Protein AF-A0A3N4ZJ43-F1 (afdb_monomer_lite)

pLDDT: mean 74.17, std 18.26, range [30.2, 93.31]

Sequence (142 aa):
MDPRYGMNPQQVADATPVRPGRVVHGSPSYISLLDALNGWQLVREASWSLGRPAAASFKHVSPAGAAVAGLVDDVTAELHGVDRAEAGALTSAYLRARDADPKSSYGDFERTPDLVQQVKQLRLAAAVVDPAQGPGSAVRRS

Secondary structure (DSSP, 8-state):
---SSSSSTT-------SS-----SS---HHHHHHHHHHHHHHHHHHHHHTS-EEEEEETTEEEEEEES-PPPHHHHHHHT--TTT--HHHHHHHHHHHT-TTTTTTS----TTHHHHHHHHTTTTTTT-----S-------

Structure (mmCIF, N/CA/C/O backbone):
data_AF-A0A3N4ZJ43-F1
#
_entry.id   AF-A0A3N4ZJ43-F1
#
loop_
_atom_site.group_PDB
_atom_site.id
_atom_site.type_symbol
_atom_site.label_atom_id
_atom_site.label_alt_id
_atom_site.label_comp_id
_atom_site.label_asym_id
_atom_site.label_entity_id
_atom_site.label_seq_id
_atom_site.pdbx_PDB_ins_code
_atom_site.Cartn_x
_atom_site.Cartn_y
_atom_site.Cartn_z
_atom_site.occupancy
_atom_site.B_iso_or_equiv
_atom_site.auth_seq_id
_atom_site.auth_comp_id
_atom_site.auth_asym_id
_atom_site.auth_atom_id
_atom_site.pdbx_PDB_model_num
ATOM 1 N N . MET A 1 1 ? 7.229 7.353 -20.132 1.00 71.19 1 MET A N 1
ATOM 2 C CA . MET A 1 1 ? 7.927 7.453 -18.834 1.00 71.19 1 MET A CA 1
ATOM 3 C C . MET A 1 1 ? 9.103 6.523 -18.930 1.00 71.19 1 MET A C 1
ATOM 5 O O . MET A 1 1 ? 8.901 5.400 -19.377 1.00 71.19 1 MET A O 1
ATOM 9 N N . ASP A 1 2 ? 10.275 6.958 -18.482 1.00 76.94 2 ASP A N 1
ATOM 10 C CA . ASP A 1 2 ? 11.498 6.192 -18.711 1.00 76.94 2 ASP A CA 1
ATOM 11 C C . ASP A 1 2 ? 11.862 5.448 -17.422 1.00 76.94 2 ASP A C 1
ATOM 13 O O . ASP A 1 2 ? 12.318 6.073 -16.456 1.00 76.94 2 ASP A O 1
ATOM 17 N N . PRO A 1 3 ? 11.588 4.133 -17.333 1.00 78.50 3 PRO A N 1
ATOM 18 C CA . PRO A 1 3 ? 12.015 3.346 -16.188 1.00 78.50 3 PRO A CA 1
ATOM 19 C C . PRO A 1 3 ? 13.544 3.248 -16.166 1.00 78.50 3 PRO A C 1
ATOM 21 O O . PRO A 1 3 ? 14.199 3.258 -17.206 1.00 78.50 3 PRO A O 1
ATOM 24 N N . ARG A 1 4 ? 14.129 3.077 -14.973 1.00 81.44 4 ARG A N 1
ATOM 25 C CA . ARG A 1 4 ? 15.593 2.920 -14.835 1.00 81.44 4 ARG A CA 1
ATOM 26 C C . ARG A 1 4 ? 16.164 1.754 -15.653 1.00 81.44 4 ARG A C 1
ATOM 28 O O . ARG A 1 4 ? 17.309 1.816 -16.081 1.00 81.44 4 ARG A O 1
ATOM 35 N N . TYR A 1 5 ? 15.387 0.684 -15.792 1.00 84.31 5 TYR A N 1
ATOM 36 C CA . TYR A 1 5 ? 15.672 -0.530 -16.558 1.00 84.31 5 TYR A CA 1
ATOM 37 C C . TYR A 1 5 ? 14.356 -1.298 -16.758 1.00 84.31 5 TYR A C 1
ATOM 39 O O . TYR A 1 5 ? 13.345 -0.971 -16.127 1.00 84.31 5 TYR A O 1
ATOM 47 N N . GLY A 1 6 ? 14.373 -2.310 -17.627 1.00 84.69 6 GLY A N 1
ATOM 48 C CA . GLY A 1 6 ? 13.257 -3.211 -17.912 1.00 84.69 6 GLY A CA 1
ATOM 49 C C . GLY A 1 6 ? 12.946 -4.180 -16.771 1.00 84.69 6 GLY A C 1
ATOM 50 O O . GLY A 1 6 ? 13.031 -3.835 -15.596 1.00 84.69 6 GLY A O 1
ATOM 51 N N . MET A 1 7 ? 12.554 -5.414 -17.093 1.00 85.06 7 MET A N 1
ATOM 52 C CA . MET A 1 7 ? 12.273 -6.416 -16.052 1.00 85.06 7 MET A CA 1
ATOM 53 C C . MET A 1 7 ? 13.528 -6.781 -15.247 1.00 85.06 7 MET A C 1
ATOM 55 O O . MET A 1 7 ? 13.428 -7.074 -14.061 1.00 85.06 7 MET A O 1
ATOM 59 N N . ASN A 1 8 ? 14.702 -6.725 -15.883 1.00 86.62 8 ASN A N 1
ATOM 60 C CA . ASN A 1 8 ? 16.001 -6.975 -15.265 1.00 86.62 8 ASN A CA 1
ATOM 61 C C . ASN A 1 8 ? 16.989 -5.832 -15.570 1.00 86.62 8 ASN A C 1
ATOM 63 O O . ASN A 1 8 ? 16.829 -5.170 -16.600 1.00 86.62 8 ASN A O 1
ATOM 67 N N . PRO A 1 9 ? 18.039 -5.622 -14.747 1.00 84.69 9 PRO A N 1
ATOM 68 C CA . PRO A 1 9 ? 18.968 -4.492 -14.888 1.00 84.69 9 PRO A CA 1
ATOM 69 C C . PRO A 1 9 ? 19.645 -4.368 -16.258 1.00 84.69 9 PRO A C 1
ATOM 71 O O . PRO A 1 9 ? 19.916 -3.264 -16.714 1.00 84.69 9 PRO A O 1
ATOM 74 N N . GLN A 1 10 ? 19.903 -5.492 -16.927 1.00 87.00 10 GLN A N 1
ATOM 75 C CA . GLN A 1 10 ? 20.533 -5.531 -18.249 1.00 87.00 10 GLN A CA 1
ATOM 76 C C . GLN A 1 10 ? 19.592 -5.159 -19.407 1.00 87.00 10 GLN A C 1
ATOM 78 O O . GLN A 1 10 ? 20.035 -5.069 -20.549 1.00 87.00 10 GLN A O 1
AT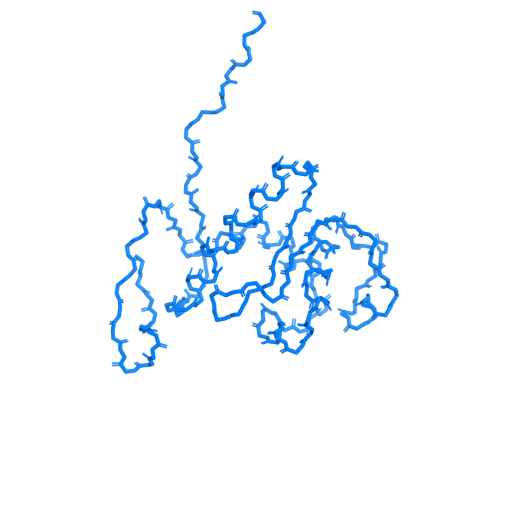OM 83 N N . GLN A 1 11 ? 18.292 -5.004 -19.149 1.00 86.69 11 GLN A N 1
ATOM 84 C CA . GLN A 1 11 ? 17.292 -4.721 -20.174 1.00 86.69 11 GLN A CA 1
ATOM 85 C C . GLN A 1 11 ? 16.947 -3.234 -20.175 1.00 86.69 11 GLN A C 1
ATOM 87 O O . GLN A 1 11 ? 16.687 -2.649 -19.126 1.00 86.69 11 GLN A O 1
ATOM 92 N N . VAL A 1 12 ? 16.868 -2.641 -21.362 1.00 84.69 12 VAL A N 1
ATOM 93 C CA . VAL A 1 12 ? 16.283 -1.309 -21.553 1.00 84.69 12 VAL A CA 1
ATOM 94 C C . VAL A 1 12 ? 14.794 -1.486 -21.833 1.00 84.69 12 VAL A C 1
ATOM 96 O O . VAL A 1 12 ? 14.409 -2.393 -22.570 1.00 84.69 12 VAL A O 1
ATOM 99 N N . ALA A 1 13 ? 13.955 -0.644 -21.238 1.00 82.19 13 ALA A N 1
ATOM 100 C CA . ALA A 1 13 ? 12.525 -0.627 -21.508 1.00 82.19 13 ALA A CA 1
ATOM 101 C C . ALA A 1 13 ? 12.030 0.809 -21.637 1.00 82.19 13 ALA A C 1
ATOM 103 O O . ALA A 1 13 ? 12.521 1.700 -20.949 1.00 82.19 13 ALA A O 1
ATOM 104 N N . ASP A 1 14 ? 11.020 0.989 -22.477 1.00 78.88 14 ASP A N 1
ATOM 105 C CA . ASP A 1 14 ? 10.182 2.180 -22.495 1.00 78.88 14 ASP A CA 1
ATOM 106 C C . ASP A 1 14 ? 8.819 1.807 -21.912 1.00 78.88 14 ASP A C 1
ATOM 108 O O . ASP A 1 14 ? 8.294 0.714 -22.161 1.00 78.88 14 ASP A O 1
ATOM 112 N N . ALA A 1 15 ? 8.250 2.702 -21.114 1.00 72.69 15 ALA A N 1
ATOM 113 C CA . ALA A 1 15 ? 6.877 2.581 -20.673 1.00 72.69 15 ALA A CA 1
ATOM 114 C C . ALA A 1 15 ? 6.086 3.798 -21.142 1.00 72.69 15 ALA A C 1
ATOM 116 O O . ALA A 1 15 ? 6.086 4.857 -20.505 1.00 72.69 15 ALA A O 1
ATOM 117 N N . THR A 1 16 ? 5.356 3.628 -22.239 1.00 75.38 16 THR A N 1
ATOM 118 C CA . THR A 1 16 ? 4.393 4.615 -22.721 1.00 75.38 16 THR A CA 1
ATOM 119 C C . THR A 1 16 ? 3.018 4.295 -22.125 1.00 75.38 16 THR A C 1
ATOM 121 O O . THR A 1 16 ? 2.376 3.331 -22.545 1.00 75.38 16 THR A O 1
ATOM 124 N N . PRO A 1 17 ? 2.552 5.041 -21.105 1.00 65.88 17 PRO A N 1
ATOM 125 C CA . PRO A 1 17 ? 1.285 4.732 -20.464 1.00 65.88 17 PRO A CA 1
ATOM 126 C C . PRO A 1 17 ? 0.105 5.136 -21.361 1.00 65.88 17 PRO A C 1
ATOM 128 O O . PRO A 1 17 ? 0.112 6.193 -21.987 1.00 65.88 17 PRO A O 1
ATOM 131 N N . VAL A 1 18 ? -0.948 4.313 -21.371 1.00 69.94 18 VAL A N 1
ATOM 132 C CA . VAL A 1 18 ? -2.191 4.565 -22.134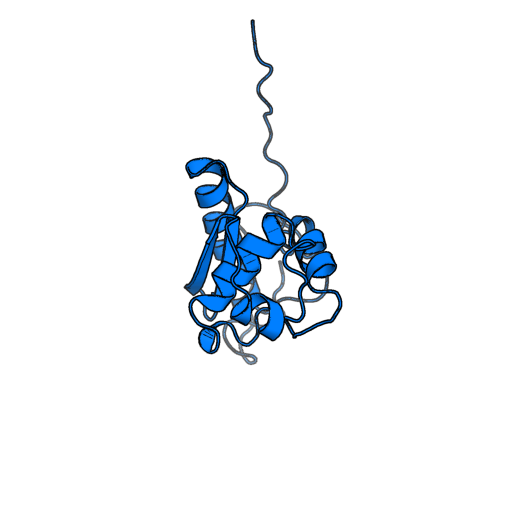 1.00 69.94 18 VAL A CA 1
ATOM 133 C C . VAL A 1 18 ? -2.944 5.800 -21.614 1.00 69.94 18 VAL A C 1
ATOM 135 O O . VAL A 1 18 ? -3.693 6.438 -22.351 1.00 69.94 18 VAL A O 1
ATOM 138 N N . ARG A 1 19 ? -2.747 6.159 -20.339 1.00 65.69 19 ARG A N 1
ATOM 139 C CA . ARG A 1 19 ? -3.232 7.408 -19.739 1.00 65.69 19 ARG A CA 1
ATOM 140 C C . ARG A 1 19 ? -2.056 8.185 -19.149 1.00 65.69 19 ARG A C 1
ATOM 142 O O . ARG A 1 19 ? -1.182 7.569 -18.543 1.00 65.69 19 ARG A O 1
ATOM 149 N N . PRO A 1 20 ? -2.020 9.515 -19.305 1.00 62.06 20 PRO A N 1
ATOM 150 C CA . PRO A 1 20 ? -0.870 10.311 -18.902 1.00 62.06 20 PRO A CA 1
ATOM 151 C C . PRO A 1 20 ? -0.749 10.322 -17.388 1.00 62.06 20 PRO A C 1
ATOM 153 O O . PRO A 1 20 ? -1.680 10.767 -16.738 1.00 62.06 20 PRO A O 1
ATOM 156 N N . GLY A 1 21 ? 0.397 9.927 -16.841 1.00 67.12 21 GLY A N 1
ATOM 157 C CA . GLY A 1 21 ? 0.728 10.299 -15.473 1.00 67.12 21 GLY A CA 1
ATOM 158 C C . GLY A 1 21 ? 2.182 10.659 -15.273 1.00 67.12 21 GLY A C 1
ATOM 159 O O . GLY A 1 21 ? 2.964 10.675 -16.225 1.00 67.12 21 GLY A O 1
ATOM 160 N N . ARG A 1 22 ? 2.526 11.033 -14.042 1.00 69.81 22 ARG A N 1
ATOM 161 C CA . ARG A 1 22 ? 3.814 11.652 -13.730 1.00 69.81 22 ARG A CA 1
ATOM 162 C C . ARG A 1 22 ? 4.465 11.020 -12.512 1.00 69.81 22 ARG A C 1
ATOM 164 O O . ARG A 1 22 ? 3.825 10.911 -11.473 1.00 69.81 22 ARG A O 1
ATOM 171 N N . VAL A 1 23 ? 5.762 10.748 -12.632 1.00 69.94 23 VAL A N 1
ATOM 172 C CA . VAL A 1 23 ? 6.645 10.441 -11.502 1.00 69.94 23 VAL A CA 1
ATOM 173 C C . VAL A 1 23 ? 6.884 11.714 -10.698 1.00 69.94 23 VAL A C 1
ATOM 175 O O . VAL A 1 23 ? 7.439 12.685 -11.208 1.00 69.94 23 VAL A O 1
ATOM 178 N N . VAL A 1 24 ? 6.434 11.723 -9.445 1.00 66.00 24 VAL A N 1
ATOM 179 C CA . VAL A 1 24 ? 6.583 12.879 -8.545 1.00 66.00 24 VAL A CA 1
ATOM 180 C C . VAL A 1 24 ? 7.919 12.850 -7.795 1.00 66.00 24 VAL A C 1
ATOM 182 O O . VAL A 1 24 ? 8.442 13.906 -7.452 1.00 66.00 24 VAL A O 1
ATOM 185 N N . HIS A 1 25 ? 8.497 11.666 -7.571 1.00 63.28 25 HIS A N 1
ATOM 186 C CA . HIS A 1 25 ? 9.776 11.513 -6.881 1.00 63.28 25 HIS A CA 1
ATOM 187 C C . HIS A 1 25 ? 10.525 10.249 -7.331 1.00 63.28 25 HIS A C 1
ATOM 189 O O . HIS A 1 25 ? 9.916 9.196 -7.525 1.00 63.28 25 HIS A O 1
ATOM 195 N N . GLY A 1 26 ? 11.853 10.346 -7.442 1.00 72.88 26 GLY A N 1
ATOM 196 C CA . GLY A 1 26 ? 12.740 9.234 -7.791 1.00 72.88 26 GLY A CA 1
ATOM 197 C C . GLY A 1 26 ? 12.651 8.780 -9.252 1.00 72.88 26 GLY A C 1
ATOM 198 O O . GLY A 1 26 ? 12.164 9.496 -10.125 1.00 72.88 26 GLY A O 1
ATOM 199 N N . SER A 1 27 ? 13.147 7.570 -9.517 1.00 76.38 27 SER A N 1
ATOM 200 C CA . SER A 1 27 ? 13.075 6.928 -10.834 1.00 76.38 27 SER A CA 1
ATOM 201 C C . SER A 1 27 ? 12.626 5.473 -10.663 1.00 76.38 27 SER A C 1
ATOM 203 O O . SER A 1 27 ? 13.402 4.651 -10.161 1.00 76.38 27 SER A O 1
ATOM 205 N N . PRO A 1 28 ? 11.376 5.122 -11.011 1.00 79.38 28 PRO A N 1
ATOM 206 C CA . PRO A 1 28 ? 10.869 3.770 -10.808 1.00 79.38 28 PRO A CA 1
ATOM 207 C C . PRO A 1 28 ? 11.589 2.760 -11.716 1.00 79.38 28 PRO A C 1
ATOM 209 O O . PRO A 1 28 ? 12.083 3.099 -12.793 1.00 79.38 28 PRO A O 1
ATOM 212 N N . SER A 1 29 ? 11.670 1.503 -11.273 1.00 82.88 29 SER A N 1
ATOM 213 C CA . SER A 1 29 ? 11.956 0.392 -12.191 1.00 82.88 29 SER A CA 1
ATOM 214 C C . SER A 1 29 ? 10.707 0.084 -13.023 1.00 82.88 29 SER A C 1
ATOM 216 O O . SER A 1 29 ? 9.605 0.523 -12.679 1.00 82.88 29 SER A O 1
ATOM 218 N N . TYR A 1 30 ? 10.849 -0.701 -14.093 1.00 84.50 30 TYR A N 1
ATOM 219 C CA . TYR A 1 30 ? 9.693 -1.133 -14.879 1.00 84.50 30 TYR A CA 1
ATOM 220 C C . TYR A 1 30 ? 8.671 -1.906 -14.031 1.00 84.50 30 TYR A C 1
ATOM 222 O O . TYR A 1 30 ? 7.474 -1.655 -14.129 1.00 84.50 30 TYR A O 1
ATOM 230 N N . ILE A 1 31 ? 9.136 -2.781 -13.133 1.00 82.75 31 ILE A N 1
ATOM 231 C CA . ILE A 1 31 ? 8.258 -3.555 -12.242 1.00 82.75 31 ILE A CA 1
ATOM 232 C C . ILE A 1 31 ? 7.520 -2.630 -11.268 1.00 82.75 31 ILE A C 1
ATOM 234 O O . ILE A 1 31 ? 6.304 -2.729 -11.159 1.00 82.75 31 ILE A O 1
ATOM 238 N N . SER A 1 32 ? 8.213 -1.671 -10.641 1.00 80.06 32 SER A N 1
ATOM 239 C CA . SER A 1 32 ? 7.565 -0.709 -9.736 1.00 80.06 32 SER A CA 1
ATOM 240 C C . SER A 1 32 ? 6.514 0.146 -10.448 1.00 80.06 32 SER A C 1
ATOM 242 O O . SER A 1 32 ? 5.506 0.514 -9.851 1.00 80.06 32 SER A O 1
ATOM 244 N N . LEU A 1 33 ? 6.729 0.457 -11.730 1.00 80.62 33 LEU A N 1
ATOM 245 C CA . LEU A 1 33 ? 5.738 1.160 -12.538 1.00 80.62 33 LEU A CA 1
ATOM 246 C C . LEU A 1 33 ? 4.490 0.296 -12.782 1.00 80.62 33 LEU A C 1
ATOM 248 O O . LEU A 1 33 ? 3.373 0.797 -12.664 1.00 80.62 33 LEU A O 1
ATOM 252 N N . LEU A 1 34 ? 4.665 -0.993 -13.089 1.00 83.94 34 LEU A N 1
ATOM 253 C CA . LEU A 1 34 ? 3.553 -1.933 -13.261 1.00 83.94 34 LEU A CA 1
ATOM 254 C C . LEU A 1 34 ? 2.777 -2.159 -11.953 1.00 83.94 34 LEU A C 1
ATOM 256 O O . LEU A 1 34 ? 1.546 -2.146 -11.974 1.00 83.94 34 LEU A O 1
ATOM 260 N N . ASP A 1 35 ? 3.476 -2.301 -10.823 1.00 83.81 35 ASP A N 1
ATOM 261 C CA . ASP A 1 35 ? 2.868 -2.409 -9.490 1.00 83.81 35 ASP A CA 1
ATOM 262 C C . ASP A 1 35 ? 2.001 -1.180 -9.179 1.00 83.81 35 ASP A C 1
ATOM 264 O O . ASP A 1 35 ? 0.839 -1.316 -8.794 1.00 83.81 35 ASP A O 1
ATOM 268 N N . ALA A 1 36 ? 2.521 0.027 -9.432 1.00 80.25 36 ALA A N 1
ATOM 269 C CA . ALA A 1 36 ? 1.786 1.270 -9.211 1.00 80.25 36 ALA A CA 1
ATOM 270 C C . ALA A 1 36 ? 0.528 1.378 -10.093 1.00 80.25 36 ALA A C 1
ATOM 272 O O . ALA A 1 36 ? -0.542 1.747 -9.605 1.00 80.25 36 ALA A O 1
ATOM 273 N N . LEU A 1 37 ? 0.630 1.034 -11.382 1.00 82.31 37 LEU A N 1
ATOM 274 C CA . LEU A 1 37 ? -0.497 1.099 -12.321 1.00 82.31 37 LEU A CA 1
ATOM 275 C C . LEU A 1 37 ? -1.611 0.103 -11.969 1.00 82.31 37 LEU A C 1
ATOM 277 O O . LEU A 1 37 ? -2.793 0.452 -12.036 1.00 82.31 37 LEU A O 1
ATOM 281 N N . ASN A 1 38 ? -1.256 -1.125 -11.591 1.00 85.00 38 ASN A N 1
ATOM 282 C CA . ASN A 1 38 ? -2.236 -2.136 -11.192 1.00 85.00 38 ASN A CA 1
ATOM 283 C C . ASN A 1 38 ? -2.845 -1.821 -9.822 1.00 85.00 38 ASN A C 1
ATOM 285 O O . ASN A 1 38 ? -4.067 -1.879 -9.666 1.00 85.00 38 ASN A O 1
ATOM 289 N N . GLY A 1 39 ? -2.023 -1.398 -8.859 1.00 84.69 39 GLY A N 1
ATOM 290 C CA . GLY A 1 39 ? -2.484 -0.981 -7.538 1.00 84.69 39 GLY A CA 1
ATOM 291 C C . GLY A 1 39 ? -3.449 0.196 -7.595 1.00 84.69 39 GLY A C 1
ATOM 292 O O . GLY A 1 39 ? -4.491 0.166 -6.939 1.00 84.69 39 GLY A O 1
ATOM 293 N N . TRP A 1 40 ? -3.171 1.199 -8.433 1.00 84.25 40 TRP A N 1
ATOM 294 C CA . TRP A 1 40 ? -4.066 2.341 -8.607 1.00 84.25 40 TRP A CA 1
ATOM 295 C C . TRP A 1 40 ? -5.441 1.934 -9.151 1.00 84.25 40 TRP A C 1
ATOM 297 O O . TRP A 1 40 ? -6.463 2.375 -8.620 1.00 84.25 40 TRP A O 1
ATOM 307 N N . GLN A 1 41 ? -5.484 1.080 -10.180 1.00 86.31 41 GLN A N 1
ATOM 308 C CA . GLN A 1 41 ? -6.750 0.605 -10.750 1.00 86.31 41 GLN A CA 1
ATOM 309 C C . GLN A 1 41 ? -7.572 -0.154 -9.704 1.00 86.31 41 GLN A C 1
ATOM 311 O O . GLN A 1 41 ? -8.739 0.185 -9.491 1.00 86.31 41 GLN A O 1
ATOM 316 N N . LEU A 1 42 ? -6.934 -1.086 -8.987 1.00 86.94 42 LEU A N 1
ATOM 317 C CA . LEU A 1 42 ? -7.571 -1.876 -7.933 1.00 86.94 42 LEU A CA 1
ATOM 318 C C . LEU A 1 42 ? -8.137 -0.989 -6.818 1.00 86.94 42 LEU A C 1
ATOM 320 O O . LEU A 1 42 ? -9.303 -1.116 -6.448 1.00 86.94 42 LEU A O 1
ATOM 324 N N . VAL A 1 43 ? -7.329 -0.067 -6.289 1.00 86.62 43 VAL A N 1
ATOM 325 C CA . VAL A 1 43 ? -7.734 0.821 -5.191 1.00 86.62 43 VAL A CA 1
ATOM 326 C C . VAL A 1 43 ? -8.866 1.750 -5.616 1.00 86.62 43 VAL A C 1
ATOM 328 O O . VAL A 1 43 ? -9.810 1.951 -4.850 1.00 86.62 43 VAL A O 1
ATOM 331 N N . ARG A 1 44 ? -8.807 2.306 -6.831 1.00 85.31 44 ARG A N 1
ATOM 332 C CA . ARG A 1 44 ? -9.862 3.178 -7.359 1.00 85.31 44 ARG A CA 1
ATOM 333 C C . ARG A 1 44 ? -11.187 2.428 -7.483 1.00 85.31 44 ARG A C 1
ATOM 335 O O . ARG A 1 44 ? -12.204 2.931 -7.012 1.00 85.31 44 ARG A O 1
ATOM 342 N N . GLU A 1 45 ? -11.175 1.241 -8.084 1.00 88.88 45 GLU A N 1
ATOM 343 C CA . GLU A 1 45 ? -12.382 0.429 -8.274 1.00 88.88 45 GLU A CA 1
ATOM 344 C C . GLU A 1 45 ? -12.956 -0.066 -6.947 1.00 88.88 45 GLU A C 1
ATOM 346 O O . GLU A 1 45 ? -14.162 0.053 -6.729 1.00 88.88 45 GLU A O 1
ATOM 351 N N . ALA A 1 46 ? -12.110 -0.530 -6.024 1.00 85.62 46 ALA A N 1
ATOM 352 C CA . ALA A 1 46 ? -12.536 -0.935 -4.687 1.00 85.62 46 ALA A CA 1
ATOM 353 C C . ALA A 1 46 ? -13.137 0.240 -3.902 1.00 85.62 46 ALA A C 1
ATOM 355 O O . ALA A 1 46 ? -14.202 0.105 -3.301 1.00 85.62 46 ALA A O 1
ATOM 356 N N . SER A 1 47 ? -12.491 1.410 -3.945 1.00 86.50 47 SER A N 1
ATOM 357 C CA . SER A 1 47 ? -12.961 2.612 -3.252 1.00 86.50 47 SER A CA 1
ATOM 358 C C . SER A 1 47 ? -14.316 3.086 -3.779 1.00 86.50 47 SER A C 1
ATOM 360 O O . SER A 1 47 ? -15.224 3.365 -2.995 1.00 86.50 47 SER A O 1
ATOM 362 N N . TRP A 1 48 ? -14.488 3.118 -5.104 1.00 88.69 48 TRP A N 1
ATOM 363 C CA . TRP A 1 48 ? -15.758 3.487 -5.732 1.00 88.69 48 TRP A CA 1
ATOM 364 C C . TRP A 1 48 ? -16.862 2.465 -5.478 1.00 88.69 48 TRP A C 1
ATOM 366 O O . TRP A 1 48 ? -17.977 2.856 -5.143 1.00 88.69 48 TRP A O 1
ATOM 376 N N . SER A 1 49 ? -16.557 1.173 -5.591 1.00 93.31 49 SER A N 1
ATOM 377 C CA . SER A 1 49 ? -17.559 0.110 -5.451 1.00 93.31 49 SER A CA 1
ATOM 378 C C . SER A 1 49 ? -18.031 -0.066 -4.009 1.00 93.31 49 SER A C 1
ATOM 380 O O . SER A 1 49 ? -19.185 -0.414 -3.776 1.00 93.31 49 SER A O 1
ATOM 382 N N . LEU A 1 50 ? -17.149 0.171 -3.032 1.00 91.88 50 LEU A N 1
ATOM 383 C CA . LEU A 1 50 ? -17.425 -0.064 -1.611 1.00 91.88 50 LEU A CA 1
ATOM 384 C C . LEU A 1 50 ? -17.687 1.225 -0.820 1.00 91.88 50 LEU A C 1
ATOM 386 O O . LEU A 1 50 ? -17.979 1.155 0.374 1.00 91.88 50 LEU A O 1
ATOM 390 N N . GLY A 1 51 ? -17.556 2.397 -1.451 1.00 90.44 51 GLY A N 1
ATOM 391 C CA . GLY A 1 51 ? -17.804 3.702 -0.831 1.00 90.44 51 GLY A CA 1
ATOM 392 C C . GLY A 1 51 ? -16.881 4.023 0.349 1.00 90.44 51 GLY A C 1
ATOM 393 O O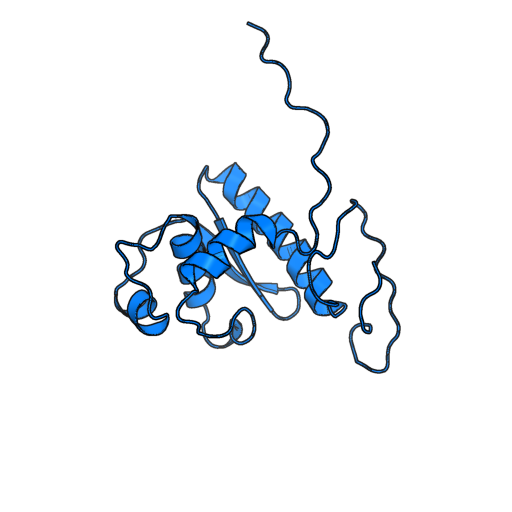 . GLY A 1 51 ? -17.248 4.803 1.227 1.00 90.44 51 GLY A O 1
ATOM 394 N N . ARG A 1 52 ? -15.700 3.396 0.417 1.00 89.38 52 ARG A N 1
ATOM 395 C CA . ARG A 1 52 ? -14.758 3.494 1.544 1.00 89.38 52 ARG A CA 1
ATOM 396 C C . ARG A 1 52 ? -13.335 3.673 1.027 1.00 89.38 52 ARG A C 1
ATOM 398 O O . ARG A 1 52 ? -12.996 3.054 0.024 1.00 89.38 52 ARG A O 1
ATOM 405 N N . PRO A 1 53 ? -12.470 4.434 1.724 1.00 89.62 53 PRO A N 1
ATOM 406 C CA . PRO A 1 53 ? -11.056 4.499 1.372 1.00 89.62 53 PRO A CA 1
ATOM 407 C C . PRO A 1 53 ? -10.451 3.096 1.290 1.00 89.62 53 PRO A C 1
ATOM 409 O O . PRO A 1 53 ? -10.673 2.283 2.186 1.00 89.62 53 PRO A O 1
ATOM 412 N N . ALA A 1 54 ? -9.705 2.828 0.224 1.00 88.25 54 ALA A N 1
ATOM 413 C CA . ALA A 1 54 ? -9.063 1.547 -0.033 1.00 88.25 54 ALA A CA 1
ATOM 414 C C . ALA A 1 54 ? -7.549 1.722 -0.177 1.00 88.25 54 ALA A C 1
ATOM 416 O O . ALA A 1 54 ? -7.069 2.808 -0.505 1.00 88.25 54 ALA A O 1
ATOM 417 N N . ALA A 1 55 ? -6.815 0.644 0.065 1.00 90.12 55 ALA A N 1
ATOM 418 C CA . ALA A 1 55 ? -5.383 0.547 -0.159 1.00 90.12 55 ALA A CA 1
ATOM 419 C C . ALA A 1 55 ? -5.026 -0.868 -0.628 1.00 90.12 55 ALA A C 1
ATOM 421 O O . ALA A 1 55 ? -5.760 -1.824 -0.363 1.00 90.12 55 ALA A O 1
ATOM 422 N N . ALA A 1 56 ? -3.894 -0.990 -1.313 1.00 88.50 56 ALA A N 1
ATOM 423 C CA . ALA A 1 56 ? -3.340 -2.263 -1.738 1.00 88.50 56 ALA A CA 1
ATOM 424 C C . ALA A 1 56 ? -1.820 -2.267 -1.557 1.00 88.50 56 ALA A C 1
ATOM 426 O O . ALA A 1 56 ? -1.176 -1.228 -1.699 1.00 88.50 56 ALA A O 1
ATOM 427 N N . SER A 1 57 ? -1.288 -3.442 -1.246 1.00 85.38 57 SER A N 1
ATOM 428 C CA . SER A 1 57 ? 0.131 -3.781 -1.202 1.00 85.38 57 SER A CA 1
ATOM 429 C C . SER A 1 57 ? 0.418 -4.699 -2.389 1.00 85.38 57 SER A C 1
ATOM 431 O O . SER A 1 57 ? -0.345 -5.635 -2.636 1.00 85.38 57 SER A O 1
ATOM 433 N N . PHE A 1 58 ? 1.456 -4.400 -3.164 1.00 82.94 58 PHE A N 1
ATOM 434 C CA . PHE A 1 58 ? 1.758 -5.047 -4.440 1.00 82.94 58 PHE A CA 1
ATOM 435 C C . PHE A 1 58 ? 3.206 -5.495 -4.489 1.00 82.94 58 PHE A C 1
ATOM 437 O O . PHE A 1 58 ? 4.111 -4.734 -4.174 1.00 82.94 58 PHE A O 1
ATOM 444 N N . LYS A 1 59 ? 3.424 -6.705 -4.997 1.00 80.62 59 LYS A N 1
ATOM 445 C CA . LYS A 1 59 ? 4.756 -7.216 -5.286 1.00 80.62 59 LYS A CA 1
ATOM 446 C C . LYS A 1 59 ? 4.720 -8.116 -6.504 1.00 80.62 59 LYS A C 1
ATOM 448 O O . LYS A 1 59 ? 3.846 -8.971 -6.630 1.00 80.62 59 LYS A O 1
ATOM 453 N N . HIS A 1 60 ? 5.696 -7.944 -7.391 1.00 83.56 60 HIS A N 1
ATOM 454 C CA . HIS A 1 60 ? 5.800 -8.721 -8.630 1.00 83.56 60 HIS A CA 1
ATOM 455 C C . HIS A 1 60 ? 4.506 -8.691 -9.459 1.00 83.56 60 HIS A C 1
ATOM 457 O O . HIS A 1 60 ? 4.050 -9.711 -9.974 1.00 83.56 60 HIS A O 1
ATOM 463 N N . VAL A 1 61 ? 3.926 -7.500 -9.612 1.00 83.38 61 VAL A N 1
ATOM 464 C CA . VAL A 1 61 ? 2.754 -7.220 -10.454 1.00 83.38 61 VAL A CA 1
ATOM 465 C C . VAL A 1 61 ? 1.465 -7.865 -9.925 1.00 83.38 61 VAL A C 1
ATOM 467 O O . VAL A 1 61 ? 0.449 -7.896 -10.613 1.00 83.38 61 VAL A O 1
ATOM 470 N N . SER A 1 62 ? 1.478 -8.344 -8.679 1.00 83.56 62 SER A N 1
ATOM 471 C CA . SER A 1 62 ? 0.340 -8.990 -8.023 1.00 83.56 62 SER A CA 1
ATOM 472 C C . SER A 1 62 ? 0.082 -8.381 -6.643 1.00 83.56 62 SER A C 1
ATOM 474 O O . SER A 1 62 ? 1.034 -7.996 -5.959 1.00 83.56 62 SER A O 1
ATOM 476 N N . PRO A 1 63 ? -1.183 -8.288 -6.198 1.00 85.06 63 PRO A N 1
ATOM 477 C CA . PRO A 1 63 ? -1.485 -7.795 -4.865 1.00 85.06 63 PRO A CA 1
ATOM 478 C C . PRO A 1 63 ? -1.040 -8.820 -3.813 1.00 85.06 63 PRO A C 1
ATOM 480 O O . PRO A 1 63 ? -1.541 -9.942 -3.789 1.00 85.06 63 PRO A O 1
ATOM 483 N N . ALA A 1 64 ? -0.135 -8.415 -2.920 1.00 87.38 64 ALA A N 1
ATOM 484 C CA . ALA A 1 64 ? 0.135 -9.133 -1.674 1.00 87.38 64 ALA A CA 1
ATOM 485 C C . ALA A 1 64 ? -1.057 -9.005 -0.708 1.00 87.38 64 ALA A C 1
ATOM 487 O O . ALA A 1 64 ? -1.366 -9.930 0.038 1.00 87.38 64 ALA A O 1
ATOM 488 N N . GLY A 1 65 ? -1.781 -7.885 -0.787 1.00 87.62 65 GLY A N 1
ATOM 489 C CA . GLY A 1 65 ? -3.056 -7.705 -0.109 1.00 87.62 65 GLY A CA 1
ATOM 490 C C . GLY A 1 65 ? -3.771 -6.422 -0.515 1.00 87.62 65 GLY A C 1
ATOM 491 O O . GLY A 1 65 ? -3.180 -5.496 -1.066 1.00 87.62 65 GLY A O 1
ATOM 492 N N . ALA A 1 66 ? -5.074 -6.363 -0.258 1.00 89.94 66 ALA A N 1
ATOM 493 C CA . ALA A 1 66 ? -5.899 -5.185 -0.501 1.00 89.94 66 ALA A CA 1
ATOM 494 C C . ALA A 1 66 ? -7.011 -5.106 0.541 1.00 89.94 66 ALA A C 1
ATOM 496 O O . ALA A 1 66 ? -7.612 -6.117 0.904 1.00 89.94 66 ALA A O 1
ATOM 497 N N . ALA A 1 67 ? -7.297 -3.902 1.026 1.00 91.44 67 ALA A N 1
ATOM 498 C CA . ALA A 1 67 ? -8.310 -3.696 2.047 1.00 91.44 67 ALA A CA 1
ATOM 499 C C . ALA A 1 67 ? -8.959 -2.316 1.935 1.00 91.44 67 ALA A C 1
ATOM 501 O O . ALA A 1 67 ? -8.349 -1.342 1.496 1.00 91.44 67 ALA A O 1
ATOM 502 N N . VAL A 1 68 ? -10.206 -2.231 2.396 1.00 91.50 68 VAL A N 1
ATOM 503 C CA . VAL A 1 68 ? -10.854 -0.957 2.723 1.00 91.50 68 VAL A CA 1
ATOM 504 C C . VAL A 1 68 ? -10.598 -0.581 4.178 1.00 91.50 68 VAL A C 1
ATOM 506 O O . VAL A 1 68 ? -10.308 -1.440 5.015 1.00 91.50 68 VAL A O 1
ATOM 509 N N . ALA A 1 69 ? -10.753 0.706 4.479 1.00 91.75 69 ALA A N 1
ATOM 510 C CA . ALA A 1 69 ? -10.632 1.277 5.812 1.00 91.75 69 ALA A CA 1
ATOM 511 C C . ALA A 1 69 ? -11.481 0.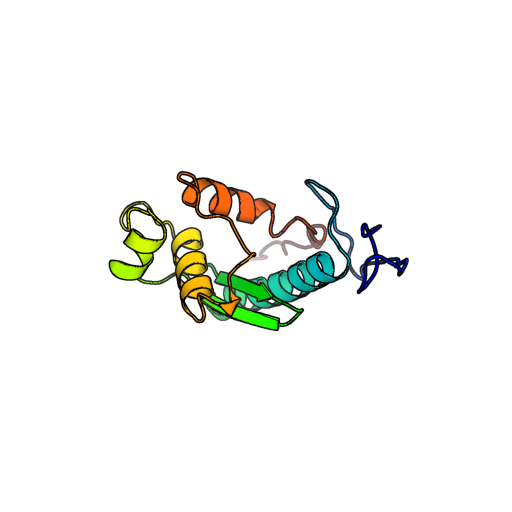493 6.808 1.00 91.75 69 ALA A C 1
ATOM 513 O O . ALA A 1 69 ? -12.696 0.453 6.657 1.00 91.75 69 ALA A O 1
ATOM 514 N N . GLY A 1 70 ? -10.873 -0.107 7.823 1.00 92.25 70 GLY A N 1
ATOM 515 C CA . GLY A 1 70 ? -11.543 -0.907 8.845 1.00 92.25 70 GLY A CA 1
ATOM 516 C C . GLY A 1 70 ? -10.802 -0.885 10.177 1.00 92.25 70 GLY A C 1
ATOM 517 O O . GLY A 1 70 ? -9.829 -0.152 10.345 1.00 92.25 70 GLY A O 1
ATOM 518 N N . LEU A 1 71 ? -11.254 -1.700 11.126 1.00 92.62 71 LEU A N 1
ATOM 519 C CA . LEU A 1 71 ? -10.565 -1.850 12.406 1.00 92.62 71 LEU A CA 1
ATOM 520 C C . LEU A 1 71 ? -9.181 -2.468 12.174 1.00 92.62 71 LEU A C 1
ATOM 522 O O . LEU A 1 71 ? -9.069 -3.487 11.498 1.00 92.62 71 LEU A O 1
ATOM 526 N N . VAL A 1 72 ? -8.143 -1.836 12.705 1.00 91.75 72 VAL A N 1
ATOM 527 C CA . VAL A 1 72 ? -6.802 -2.426 12.828 1.00 91.75 72 VAL A CA 1
ATOM 528 C C . VAL A 1 72 ? -6.727 -3.013 14.227 1.00 91.75 72 VAL A C 1
ATOM 530 O O . VAL A 1 72 ? -7.192 -2.337 15.141 1.00 91.75 72 VAL A O 1
ATOM 533 N N . ASP A 1 73 ? -6.254 -4.240 14.409 1.00 90.06 73 ASP A N 1
ATOM 534 C CA . ASP A 1 73 ? -6.044 -4.835 15.733 1.00 90.06 73 ASP A CA 1
ATOM 535 C C . ASP A 1 73 ? -4.756 -4.320 16.396 1.00 90.06 73 ASP A C 1
ATOM 537 O O . ASP A 1 73 ? -3.929 -3.655 15.769 1.00 90.06 73 ASP A O 1
ATOM 541 N N . ASP A 1 74 ? -4.613 -4.588 17.695 1.00 89.50 74 ASP A N 1
ATOM 542 C CA . ASP A 1 74 ? -3.481 -4.094 18.484 1.00 89.50 74 ASP A CA 1
ATOM 543 C C . ASP A 1 74 ? -2.144 -4.672 18.016 1.00 89.50 74 ASP A C 1
ATOM 545 O O . ASP A 1 74 ? -1.144 -3.959 18.034 1.00 89.50 74 ASP A O 1
ATOM 549 N N . VAL A 1 75 ? -2.129 -5.916 17.526 1.00 90.56 75 VAL A N 1
ATOM 550 C CA . VAL A 1 75 ? -0.899 -6.580 17.080 1.00 90.56 75 VAL A CA 1
ATOM 551 C C . VAL A 1 75 ? -0.374 -5.908 15.815 1.00 90.56 75 VAL A C 1
ATOM 553 O O . VAL A 1 75 ? 0.794 -5.523 15.765 1.00 90.56 75 VAL A O 1
ATOM 556 N N . THR A 1 76 ? -1.227 -5.696 14.810 1.00 88.50 76 THR A N 1
ATOM 557 C CA . THR A 1 76 ? -0.835 -4.986 13.583 1.00 88.50 76 THR A CA 1
ATOM 558 C C . THR A 1 76 ? -0.450 -3.531 13.873 1.00 88.50 76 THR A C 1
ATOM 560 O O . THR A 1 76 ? 0.521 -3.022 13.309 1.00 88.50 76 THR A O 1
ATOM 563 N N . ALA A 1 77 ? -1.174 -2.846 14.764 1.00 88.25 77 ALA A N 1
ATOM 564 C CA . ALA A 1 77 ? -0.864 -1.471 15.152 1.00 88.25 77 ALA A CA 1
ATOM 565 C C . ALA A 1 77 ? 0.517 -1.358 15.825 1.00 88.25 77 ALA A C 1
ATOM 567 O O . ALA A 1 77 ? 1.338 -0.534 15.414 1.00 88.25 77 ALA A O 1
ATOM 568 N N . GLU A 1 78 ? 0.807 -2.234 16.791 1.00 87.81 78 GLU A N 1
ATOM 569 C CA . GLU A 1 78 ? 2.091 -2.303 17.494 1.00 87.81 78 GLU A CA 1
ATOM 570 C C . GLU A 1 78 ? 3.241 -2.659 16.542 1.00 87.81 78 GLU A C 1
ATOM 572 O O . GLU A 1 78 ? 4.274 -1.981 16.533 1.00 87.81 78 GLU A O 1
ATOM 577 N N . LEU A 1 79 ? 3.046 -3.663 15.677 1.00 85.38 79 LEU A N 1
ATOM 578 C CA . LEU A 1 79 ? 4.036 -4.098 14.686 1.00 85.38 79 LEU A CA 1
ATOM 579 C C . LEU A 1 79 ? 4.503 -2.935 13.797 1.00 85.38 79 LEU A C 1
ATOM 581 O O . LEU A 1 79 ? 5.687 -2.829 13.456 1.00 85.38 79 LEU A O 1
ATOM 585 N N . HIS A 1 80 ? 3.570 -2.052 13.443 1.00 80.44 80 HIS A N 1
ATOM 586 C CA . HIS A 1 80 ? 3.817 -0.891 12.598 1.00 80.44 80 HIS A CA 1
ATOM 587 C C . HIS A 1 80 ? 4.081 0.408 13.369 1.00 80.44 80 HIS A C 1
ATOM 589 O O . HIS A 1 80 ? 4.371 1.419 12.732 1.00 80.44 80 HIS A O 1
ATOM 595 N N . GLY A 1 81 ? 4.050 0.385 14.706 1.00 84.88 81 GLY A N 1
ATOM 596 C CA . GLY A 1 81 ? 4.290 1.556 15.551 1.00 84.88 81 GLY A CA 1
ATOM 597 C C . GLY A 1 81 ? 3.262 2.672 15.351 1.00 84.88 81 GLY A C 1
ATOM 598 O O . GLY A 1 81 ? 3.623 3.843 15.408 1.00 84.88 81 GLY A O 1
ATOM 599 N N . VAL A 1 82 ? 2.009 2.316 15.062 1.00 84.94 82 VAL A N 1
ATOM 600 C CA . VAL A 1 82 ? 0.919 3.267 14.820 1.00 84.94 82 VAL A CA 1
ATOM 601 C C . VAL A 1 82 ? -0.048 3.242 15.996 1.00 84.94 82 VAL A C 1
ATOM 603 O O . VAL A 1 82 ? -0.532 2.177 16.370 1.00 84.94 82 VAL A O 1
ATOM 606 N N . ASP A 1 83 ? -0.399 4.410 16.532 1.00 86.62 83 ASP A N 1
ATOM 607 C CA . ASP A 1 83 ? -1.535 4.517 17.449 1.00 86.62 83 ASP A CA 1
ATOM 608 C C . ASP A 1 83 ? -2.849 4.297 16.675 1.00 86.62 83 ASP A C 1
ATOM 610 O O . ASP A 1 83 ? -3.152 4.998 15.703 1.00 86.62 83 ASP A O 1
ATOM 614 N N . ARG A 1 84 ? -3.657 3.325 17.118 1.00 83.56 84 ARG A N 1
ATOM 615 C CA . ARG A 1 84 ? -4.978 3.020 16.543 1.00 83.56 84 ARG A CA 1
ATOM 616 C C . ARG A 1 84 ? -5.903 4.235 16.541 1.00 83.56 84 ARG A C 1
ATOM 618 O O . ARG A 1 84 ? -6.695 4.370 15.609 1.00 83.56 84 ARG A O 1
ATOM 625 N N . ALA A 1 85 ? -5.809 5.104 17.547 1.00 82.94 85 ALA A N 1
ATOM 626 C CA . ALA A 1 85 ? -6.608 6.324 17.631 1.00 82.94 85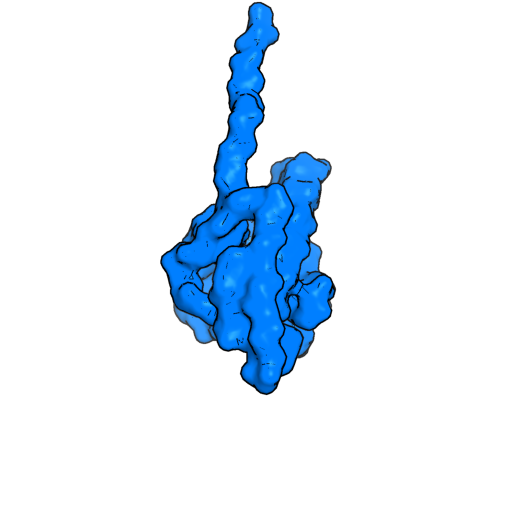 ALA A CA 1
ATOM 627 C C . ALA A 1 85 ? -6.218 7.350 16.552 1.00 82.94 85 ALA A C 1
ATOM 629 O O . ALA A 1 85 ? -7.060 8.119 16.087 1.00 82.94 85 ALA A O 1
ATOM 630 N N . GLU A 1 86 ? -4.961 7.328 16.106 1.00 82.50 86 GLU A N 1
ATOM 631 C CA . GLU A 1 86 ? -4.428 8.227 15.079 1.00 82.50 86 GLU A CA 1
ATOM 632 C C . GLU A 1 86 ? -4.468 7.624 13.665 1.00 82.50 86 GLU A C 1
ATOM 634 O O . GLU A 1 86 ? -4.292 8.333 12.662 1.00 82.50 86 GLU A O 1
ATOM 639 N N . ALA A 1 87 ? -4.736 6.318 13.559 1.00 81.44 87 ALA A N 1
ATOM 640 C CA . ALA A 1 87 ? -4.872 5.591 12.305 1.00 81.44 87 ALA A CA 1
ATOM 641 C C . ALA A 1 87 ? -6.148 6.011 11.553 1.00 81.44 87 ALA A C 1
ATOM 643 O O . ALA A 1 87 ? -7.181 5.341 11.574 1.00 81.44 87 ALA A O 1
ATOM 644 N N . GLY A 1 88 ? -6.069 7.132 10.831 1.00 86.75 88 GLY A N 1
ATOM 645 C CA . GLY A 1 88 ? -7.127 7.572 9.924 1.00 86.75 88 GLY A CA 1
ATOM 646 C C . GLY A 1 88 ? -7.476 6.510 8.870 1.00 86.75 88 GLY A C 1
ATOM 647 O O . GLY A 1 88 ? -6.709 5.586 8.609 1.00 86.75 88 GLY A O 1
ATOM 648 N N . ALA A 1 89 ? -8.625 6.668 8.207 1.00 89.19 89 ALA A N 1
ATOM 649 C CA . ALA A 1 89 ? -9.203 5.646 7.325 1.00 89.19 89 ALA A CA 1
ATOM 650 C C . ALA A 1 89 ? -8.233 5.072 6.268 1.00 89.19 89 ALA A C 1
ATOM 652 O O . ALA A 1 89 ? -8.234 3.870 6.019 1.00 89.19 89 ALA A O 1
ATOM 653 N N . LEU A 1 90 ? -7.384 5.909 5.660 1.00 86.38 90 LEU A N 1
ATOM 654 C CA . LEU A 1 90 ? -6.410 5.449 4.664 1.00 86.38 90 LEU A CA 1
ATOM 655 C C . LEU A 1 90 ? -5.256 4.656 5.298 1.00 86.38 90 LEU A C 1
ATOM 657 O O . LEU A 1 90 ? -4.878 3.616 4.769 1.00 86.38 90 LEU A O 1
ATOM 661 N N . THR A 1 91 ? -4.737 5.110 6.442 1.00 87.56 91 THR A N 1
ATOM 662 C CA . THR A 1 91 ? -3.720 4.378 7.215 1.00 87.56 91 THR A CA 1
ATOM 663 C C . THR A 1 91 ? -4.253 3.020 7.643 1.00 87.56 91 THR A C 1
ATOM 665 O O . THR A 1 91 ? -3.583 2.011 7.463 1.00 87.56 91 THR A O 1
ATOM 668 N N . SER A 1 92 ? -5.490 2.980 8.131 1.00 91.50 92 SER A N 1
ATOM 669 C CA . SER A 1 92 ? -6.162 1.741 8.514 1.00 91.50 92 SER A CA 1
ATOM 670 C C . SER A 1 92 ? -6.314 0.772 7.331 1.00 91.50 92 SER A C 1
ATOM 672 O O . SER A 1 92 ? -5.995 -0.409 7.460 1.00 91.50 92 SER A O 1
ATOM 674 N N . ALA A 1 93 ? -6.741 1.266 6.162 1.00 91.06 93 ALA A N 1
ATOM 675 C CA . ALA A 1 93 ? -6.827 0.463 4.944 1.00 91.06 93 ALA A CA 1
ATOM 676 C C . ALA A 1 93 ? -5.453 -0.102 4.545 1.00 91.06 93 ALA A C 1
ATOM 678 O O . ALA A 1 93 ? -5.341 -1.279 4.215 1.00 91.06 93 ALA A O 1
ATOM 679 N N . TYR A 1 94 ? -4.407 0.726 4.606 1.00 88.81 94 TYR A N 1
ATOM 680 C CA . TYR A 1 94 ? -3.047 0.340 4.237 1.00 88.81 94 TYR A CA 1
ATOM 681 C C . TYR A 1 94 ? -2.459 -0.720 5.174 1.00 88.81 94 TYR A C 1
ATOM 683 O O . TYR A 1 94 ? -1.948 -1.732 4.700 1.00 88.81 94 TYR A O 1
ATOM 691 N N . LEU A 1 95 ? -2.587 -0.531 6.491 1.00 88.81 95 LEU A N 1
ATOM 692 C CA . LEU A 1 95 ? -2.128 -1.503 7.485 1.00 88.81 95 LEU A CA 1
ATOM 693 C C . LEU A 1 95 ? -2.790 -2.866 7.264 1.00 88.81 95 LEU A C 1
ATOM 695 O O . LEU A 1 95 ? -2.101 -3.875 7.193 1.00 88.81 95 LEU A O 1
ATOM 699 N N . ARG A 1 96 ? -4.107 -2.885 7.036 1.00 90.88 96 ARG A N 1
ATOM 700 C CA . ARG A 1 96 ? -4.859 -4.117 6.747 1.00 90.88 96 ARG A CA 1
ATOM 701 C C . ARG A 1 96 ? -4.459 -4.770 5.422 1.00 90.88 96 ARG A C 1
ATOM 703 O O . ARG A 1 96 ? -4.448 -5.990 5.330 1.00 90.88 96 ARG A O 1
ATOM 710 N N . ALA A 1 97 ? -4.155 -3.981 4.390 1.00 89.88 97 ALA A N 1
ATOM 711 C CA . ALA A 1 97 ? -3.690 -4.513 3.110 1.00 89.88 97 ALA A CA 1
ATOM 712 C C . ALA A 1 97 ? -2.309 -5.172 3.245 1.00 89.88 97 ALA A C 1
ATOM 714 O O . ALA A 1 97 ? -2.078 -6.225 2.665 1.00 89.88 97 ALA A O 1
ATOM 715 N N . ARG A 1 98 ? -1.415 -4.570 4.034 1.00 86.25 98 ARG A N 1
ATOM 716 C CA . ARG A 1 98 ? -0.065 -5.081 4.294 1.00 86.25 98 ARG A CA 1
ATOM 717 C C . ARG A 1 98 ? -0.053 -6.318 5.197 1.00 86.25 98 ARG A C 1
ATOM 719 O O . ARG A 1 98 ? 0.771 -7.209 5.011 1.00 86.25 98 ARG A O 1
ATOM 726 N N . ASP A 1 99 ? -0.958 -6.364 6.169 1.00 88.19 99 ASP A N 1
ATOM 727 C CA . ASP A 1 99 ? -1.069 -7.456 7.140 1.00 88.19 99 ASP A CA 1
ATOM 728 C C . ASP A 1 99 ? -1.567 -8.775 6.517 1.00 88.19 99 ASP A C 1
ATOM 730 O O . ASP A 1 99 ? -1.315 -9.846 7.058 1.00 88.19 99 ASP A O 1
ATOM 734 N N . ALA A 1 100 ? -2.198 -8.724 5.336 1.00 86.50 100 ALA A N 1
ATOM 735 C CA . ALA A 1 100 ? -2.680 -9.913 4.626 1.00 86.50 100 ALA A CA 1
ATOM 736 C C . ALA A 1 100 ? -1.564 -10.933 4.315 1.00 86.50 100 ALA A C 1
ATOM 738 O O . ALA A 1 100 ? -1.789 -12.140 4.400 1.00 86.50 100 ALA A O 1
ATOM 739 N N . ASP A 1 101 ? -0.362 -10.451 3.982 1.00 83.44 101 ASP A N 1
ATOM 740 C CA . ASP A 1 101 ? 0.854 -11.261 3.892 1.00 83.44 101 ASP A CA 1
ATOM 741 C C . ASP A 1 101 ? 2.084 -10.386 4.200 1.00 83.44 101 ASP A C 1
ATOM 743 O O . ASP A 1 101 ? 2.652 -9.756 3.297 1.00 83.44 101 ASP A O 1
ATOM 747 N N . PRO A 1 102 ? 2.547 -10.343 5.464 1.00 76.62 102 PRO A N 1
ATOM 748 C CA . PRO A 1 102 ? 3.667 -9.493 5.861 1.00 76.62 102 PRO A CA 1
ATOM 749 C C . PRO A 1 102 ? 4.995 -9.861 5.185 1.00 76.62 102 PRO A C 1
ATOM 751 O O . PRO A 1 102 ? 5.863 -9.000 5.027 1.00 76.62 102 PRO A O 1
ATOM 754 N N . LYS A 1 103 ? 5.177 -11.129 4.778 1.00 78.38 103 LYS A N 1
ATOM 755 C CA . LYS A 1 103 ? 6.408 -11.601 4.119 1.00 78.38 103 LYS A CA 1
ATOM 756 C C . LYS A 1 103 ? 6.447 -11.138 2.670 1.00 78.38 103 LYS A C 1
ATOM 758 O O . LYS A 1 103 ? 7.476 -10.642 2.204 1.00 78.38 103 LYS A O 1
ATOM 763 N N . SER A 1 104 ? 5.326 -11.268 1.967 1.00 75.06 104 SER A N 1
ATOM 764 C CA . SER A 1 104 ? 5.210 -10.776 0.597 1.00 75.06 104 SER A CA 1
ATOM 765 C C . SER A 1 104 ? 5.211 -9.253 0.565 1.00 75.06 104 SER A C 1
ATOM 767 O O . SER A 1 104 ? 5.909 -8.685 -0.258 1.00 75.06 104 SER A O 1
ATOM 769 N N . SER A 1 105 ? 4.604 -8.577 1.536 1.00 64.81 105 SER A N 1
ATOM 770 C CA . SER A 1 105 ? 4.575 -7.106 1.610 1.00 64.81 105 SER A CA 1
ATOM 771 C C . SER A 1 105 ? 5.905 -6.462 2.053 1.00 64.81 105 SER A C 1
ATOM 773 O O . SER A 1 105 ? 5.988 -5.256 2.314 1.00 64.81 105 SER A O 1
ATOM 775 N N . TYR A 1 106 ? 6.972 -7.257 2.192 1.00 61.44 106 TYR A N 1
ATOM 776 C CA . TYR A 1 106 ? 8.314 -6.756 2.465 1.00 61.44 106 TYR A CA 1
ATOM 777 C C . TYR A 1 106 ? 8.870 -6.038 1.227 1.00 61.44 106 TYR A C 1
ATOM 779 O O . TYR A 1 106 ? 9.143 -6.681 0.207 1.00 61.44 106 TYR A O 1
ATOM 787 N N . GLY A 1 107 ? 9.052 -4.719 1.333 1.00 59.09 107 GLY A N 1
ATOM 788 C CA . GLY A 1 107 ? 9.545 -3.852 0.256 1.00 59.09 107 GLY A CA 1
ATOM 789 C C . GLY A 1 107 ? 8.588 -2.726 -0.147 1.00 59.09 107 GLY A C 1
ATOM 790 O O . GLY A 1 107 ? 9.050 -1.758 -0.741 1.00 59.09 107 GLY A O 1
ATOM 791 N N . ASP A 1 108 ? 7.306 -2.801 0.230 1.00 60.91 108 ASP A N 1
ATOM 792 C CA . ASP A 1 108 ? 6.317 -1.773 -0.135 1.00 60.91 108 ASP A CA 1
ATOM 793 C C . ASP A 1 108 ? 6.533 -0.464 0.639 1.00 60.91 108 ASP A C 1
ATOM 795 O O . ASP A 1 108 ? 6.397 0.610 0.064 1.00 60.91 108 ASP A O 1
ATOM 799 N N . PHE A 1 109 ? 6.931 -0.552 1.919 1.00 56.06 109 PHE A N 1
ATOM 800 C CA . PHE A 1 109 ? 7.421 0.559 2.753 1.00 56.06 109 PHE A CA 1
ATOM 801 C C . PHE A 1 109 ? 8.379 0.071 3.849 1.00 56.06 109 PHE A C 1
ATOM 803 O O . PHE A 1 109 ? 8.146 -0.972 4.475 1.00 56.06 109 PHE A O 1
ATOM 810 N N . GLU A 1 110 ? 9.394 0.874 4.170 1.00 52.03 110 GLU A N 1
ATOM 811 C CA . GLU A 1 110 ? 10.168 0.718 5.406 1.00 52.03 110 GLU A CA 1
ATOM 812 C C . GLU A 1 110 ? 9.302 1.041 6.635 1.00 52.03 110 GLU A C 1
ATOM 814 O O . GLU A 1 110 ? 8.376 1.851 6.581 1.00 52.03 110 GLU A O 1
ATOM 819 N N . ARG A 1 111 ? 9.574 0.377 7.763 1.00 54.91 111 ARG A N 1
ATOM 820 C CA . ARG A 1 111 ? 8.970 0.731 9.054 1.00 54.91 111 ARG A CA 1
ATOM 821 C C . ARG A 1 111 ? 9.523 2.097 9.467 1.00 54.91 111 ARG A C 1
ATOM 823 O O . ARG A 1 111 ? 10.708 2.196 9.768 1.00 54.91 111 ARG A O 1
ATOM 830 N N . THR A 1 112 ? 8.679 3.125 9.492 1.00 56.47 112 THR A N 1
ATOM 831 C CA . THR A 1 112 ? 9.067 4.491 9.875 1.00 56.47 112 THR A CA 1
ATOM 832 C C . THR A 1 112 ? 8.143 5.038 10.971 1.00 56.47 112 THR A C 1
ATOM 834 O O . THR A 1 112 ? 6.966 4.672 11.000 1.00 56.47 112 THR A O 1
ATOM 837 N N . PRO A 1 113 ? 8.632 5.926 11.861 1.00 59.47 113 PRO A N 1
ATOM 838 C CA . PRO A 1 113 ? 7.786 6.610 12.849 1.00 59.47 113 PRO A CA 1
ATOM 839 C C . PRO A 1 113 ? 6.678 7.462 12.206 1.00 59.47 113 PRO A C 1
ATOM 841 O O . PRO A 1 113 ? 5.636 7.694 12.805 1.00 59.47 113 PRO A O 1
ATOM 844 N N . ASP A 1 114 ? 6.882 7.883 10.955 1.00 69.69 114 ASP A N 1
ATOM 845 C CA . ASP A 1 114 ? 5.994 8.785 10.224 1.00 69.69 114 ASP A CA 1
ATOM 846 C C . ASP A 1 114 ? 5.037 8.054 9.272 1.00 69.69 114 ASP A C 1
ATOM 848 O O . ASP A 1 114 ? 4.523 8.660 8.328 1.00 69.69 114 ASP A O 1
ATOM 852 N N . LEU A 1 115 ? 4.760 6.761 9.488 1.00 71.19 115 LEU A N 1
ATOM 853 C CA . LEU A 1 115 ? 3.935 5.957 8.577 1.00 71.19 115 LEU A CA 1
ATOM 854 C C . LEU A 1 115 ? 2.574 6.610 8.281 1.00 71.19 115 LEU A C 1
ATOM 856 O O . LEU A 1 115 ? 2.112 6.611 7.142 1.00 71.19 115 LEU A O 1
ATOM 860 N N . VAL A 1 116 ? 1.948 7.236 9.281 1.00 71.06 116 VAL A N 1
ATOM 861 C CA . VAL A 1 116 ? 0.693 7.983 9.103 1.00 71.06 116 VAL A CA 1
ATOM 862 C C . VAL A 1 116 ? 0.863 9.139 8.109 1.00 71.06 116 VAL A C 1
ATOM 864 O O . VAL A 1 116 ? -0.005 9.354 7.262 1.00 71.06 116 VAL A O 1
ATOM 867 N N . GLN A 1 117 ? 1.965 9.889 8.185 1.00 70.00 117 GLN A N 1
ATOM 868 C CA . GLN A 1 117 ? 2.244 10.987 7.256 1.00 70.00 117 GLN A CA 1
ATOM 869 C C . GLN A 1 117 ? 2.628 10.473 5.871 1.00 70.00 117 GLN A C 1
ATOM 871 O O . GLN A 1 117 ? 2.152 11.011 4.875 1.00 70.00 117 GLN A O 1
ATOM 876 N N . GLN A 1 118 ? 3.398 9.389 5.794 1.00 67.69 118 GLN A N 1
ATOM 877 C CA . GLN A 1 118 ? 3.746 8.740 4.529 1.00 67.69 118 GLN A CA 1
ATOM 878 C C . GLN A 1 118 ? 2.496 8.235 3.804 1.00 67.69 118 GLN A C 1
ATOM 880 O O . GLN A 1 118 ? 2.314 8.510 2.621 1.00 67.69 118 GLN A O 1
ATOM 885 N N . VAL A 1 119 ? 1.561 7.599 4.516 1.00 68.00 119 VAL A N 1
ATOM 886 C CA . VAL A 1 119 ? 0.290 7.152 3.930 1.00 68.00 119 VAL A CA 1
ATOM 887 C C . VAL A 1 119 ? -0.606 8.333 3.533 1.00 68.00 119 VAL A C 1
ATOM 889 O O . VAL A 1 119 ? -1.290 8.283 2.511 1.00 68.00 119 VAL A O 1
ATOM 892 N N . LYS A 1 120 ? -0.579 9.451 4.266 1.00 63.94 120 LYS A N 1
ATOM 893 C CA . LYS A 1 120 ? -1.262 10.685 3.832 1.00 63.94 120 LYS A CA 1
ATOM 894 C C . LYS A 1 120 ? -0.651 11.247 2.545 1.00 63.94 120 LYS A C 1
ATOM 896 O O . LYS A 1 120 ? -1.396 11.643 1.650 1.00 63.94 120 LYS A O 1
ATOM 901 N N . GLN A 1 121 ? 0.675 11.216 2.419 1.00 61.41 121 GLN A N 1
ATOM 902 C CA . GLN A 1 121 ? 1.390 11.579 1.195 1.00 61.41 121 GLN A CA 1
ATOM 903 C C . GLN A 1 121 ? 1.137 10.576 0.060 1.00 61.41 121 GLN A C 1
ATOM 905 O O . GLN A 1 121 ? 1.142 10.973 -1.096 1.00 61.41 121 GLN A O 1
ATOM 910 N N . LEU A 1 122 ? 0.797 9.312 0.342 1.00 54.56 122 LEU A N 1
ATOM 911 C CA . LEU A 1 122 ? 0.338 8.346 -0.668 1.00 54.56 122 LEU A CA 1
ATOM 912 C C . LEU A 1 122 ? -1.010 8.702 -1.288 1.00 54.56 122 LEU A C 1
ATOM 914 O O . LEU A 1 122 ? -1.257 8.319 -2.425 1.00 54.56 122 LEU A O 1
ATOM 918 N N . ARG A 1 123 ? -1.849 9.521 -0.651 1.00 43.16 123 ARG A N 1
ATOM 919 C CA . ARG A 1 123 ? -2.999 10.109 -1.361 1.00 43.16 123 ARG A CA 1
ATOM 920 C C . ARG A 1 123 ? -2.549 10.978 -2.553 1.00 43.16 123 ARG A C 1
ATOM 922 O O . ARG A 1 123 ? -3.319 11.159 -3.489 1.00 43.16 123 ARG A O 1
ATOM 929 N N . LEU A 1 124 ? -1.291 11.435 -2.524 1.00 30.81 124 LEU A N 1
ATOM 930 C CA . LEU A 1 124 ? -0.536 12.096 -3.594 1.00 30.81 124 LEU A CA 1
ATOM 931 C C . LEU A 1 124 ? 0.527 11.190 -4.267 1.00 30.81 124 LEU A C 1
ATOM 933 O O . LEU A 1 124 ? 1.120 11.618 -5.248 1.00 30.81 124 LEU A O 1
ATOM 937 N N . ALA A 1 125 ? 0.789 9.965 -3.785 1.00 33.12 125 ALA A N 1
ATOM 938 C CA . ALA A 1 125 ? 1.843 9.063 -4.292 1.00 33.12 125 ALA A CA 1
ATOM 939 C C . ALA A 1 125 ? 1.366 7.653 -4.727 1.00 33.12 125 ALA A C 1
ATOM 941 O O . ALA A 1 125 ? 2.098 6.954 -5.420 1.00 33.12 125 ALA A O 1
ATOM 942 N N . ALA A 1 126 ? 0.069 7.344 -4.599 1.00 35.81 126 ALA A N 1
ATOM 943 C CA . ALA A 1 126 ? -0.675 6.650 -5.665 1.00 35.81 126 ALA A CA 1
ATOM 944 C C . ALA A 1 126 ? -0.553 7.407 -7.011 1.00 35.81 126 ALA A C 1
ATOM 946 O O . ALA A 1 126 ? -0.878 6.880 -8.066 1.00 35.81 126 ALA A O 1
ATOM 947 N N . ALA A 1 127 ? -0.027 8.632 -6.939 1.00 33.75 127 ALA A N 1
ATOM 948 C CA . ALA A 1 127 ? 0.471 9.480 -7.995 1.00 33.75 127 ALA A CA 1
ATOM 949 C C . ALA A 1 127 ? 2.023 9.489 -8.129 1.00 33.75 127 ALA A C 1
ATOM 951 O O . ALA A 1 127 ? 2.609 10.502 -8.489 1.00 33.75 127 ALA A O 1
ATOM 952 N N . VAL A 1 128 ? 2.726 8.357 -7.944 1.00 37.28 128 VAL A N 1
ATOM 953 C CA . VAL A 1 128 ? 3.967 8.120 -8.738 1.00 37.28 128 VAL A CA 1
ATOM 954 C C . VAL A 1 128 ? 3.611 7.927 -10.225 1.00 37.28 128 VAL A C 1
ATOM 956 O O . VAL A 1 128 ? 4.448 8.090 -11.107 1.00 37.28 128 VAL A O 1
ATOM 959 N N . VAL A 1 129 ? 2.328 7.691 -10.508 1.00 40.00 129 VAL A N 1
ATOM 960 C CA . VAL A 1 129 ? 1.672 7.967 -11.781 1.00 40.00 129 VAL A CA 1
ATOM 961 C C . VAL A 1 129 ? 0.306 8.561 -11.449 1.00 40.00 129 VAL A C 1
ATOM 963 O O . VAL A 1 129 ? -0.611 7.815 -11.148 1.00 40.00 129 VAL A O 1
ATOM 966 N N . ASP A 1 130 ? 0.158 9.887 -11.424 1.00 40.47 130 ASP A N 1
ATOM 967 C CA . ASP A 1 130 ? -1.175 10.518 -11.394 1.00 40.47 130 ASP A CA 1
ATOM 968 C C . ASP A 1 130 ? -1.785 10.435 -12.799 1.00 40.47 130 ASP A C 1
ATOM 970 O O . ASP A 1 130 ? -1.338 11.209 -13.645 1.00 40.47 130 ASP A O 1
ATOM 974 N N . PRO A 1 131 ? -2.722 9.527 -13.132 1.00 40.12 131 PRO A N 1
ATOM 975 C CA . PRO A 1 131 ? -3.405 9.614 -14.409 1.00 40.12 131 PRO A CA 1
ATOM 976 C C . PRO A 1 131 ? -4.209 10.913 -14.408 1.00 40.12 131 PRO A C 1
ATOM 978 O O . PRO A 1 131 ? -5.202 10.998 -13.688 1.00 40.12 131 PRO A O 1
ATOM 981 N N . ALA A 1 132 ? -3.757 11.906 -15.180 1.00 40.06 132 ALA A N 1
ATOM 982 C CA . ALA A 1 132 ? -4.296 13.260 -15.208 1.00 40.06 132 ALA A CA 1
ATOM 983 C C . ALA A 1 132 ? -5.820 13.259 -15.027 1.00 40.06 132 ALA A C 1
ATOM 985 O O . ALA A 1 132 ? -6.524 12.522 -15.727 1.00 40.06 132 ALA A O 1
ATOM 986 N N . GLN A 1 133 ? -6.296 14.065 -14.071 1.00 42.84 133 GLN A N 1
ATOM 987 C CA . GLN A 1 133 ? -7.712 14.242 -13.749 1.00 42.84 133 GLN A CA 1
ATOM 988 C C . GLN A 1 133 ? -8.566 14.200 -15.023 1.00 42.84 133 GLN A C 1
ATOM 990 O O . GLN A 1 133 ? -8.398 15.019 -15.927 1.00 42.84 133 GLN A O 1
ATOM 995 N N . GLY A 1 134 ? -9.458 13.211 -15.111 1.00 32.06 134 GLY A N 1
ATOM 996 C CA . GLY A 1 134 ? -10.368 13.094 -16.244 1.00 32.06 134 GLY A CA 1
ATOM 997 C C . GLY A 1 134 ? -11.275 14.330 -16.349 1.00 32.06 134 GLY A C 1
ATOM 998 O O . GLY A 1 134 ? -11.655 14.893 -15.319 1.00 32.06 134 GLY A O 1
ATOM 999 N N . PRO A 1 135 ? -11.657 14.761 -17.563 1.00 32.66 135 PRO A N 1
ATOM 1000 C CA . PRO A 1 135 ? -12.629 15.829 -17.723 1.00 32.66 135 PRO A CA 1
ATOM 1001 C C . PRO A 1 135 ? -14.015 15.313 -17.315 1.00 32.66 135 PRO A C 1
ATOM 1003 O O . PRO A 1 135 ? -14.471 14.289 -17.820 1.00 32.66 135 PRO A O 1
ATOM 1006 N N . GLY A 1 136 ? -14.699 16.041 -16.430 1.00 30.20 136 GLY A N 1
ATOM 1007 C CA . GLY A 1 136 ? -16.144 15.900 -16.247 1.00 30.20 136 GLY A CA 1
ATOM 1008 C C . GLY A 1 136 ? -16.606 15.614 -14.823 1.00 30.20 136 GLY A C 1
ATOM 1009 O O . GLY A 1 136 ? -17.187 14.565 -14.556 1.00 30.20 136 GLY A O 1
ATOM 1010 N N . SER A 1 137 ? -16.486 16.594 -13.925 1.00 30.89 137 SER A N 1
ATOM 1011 C CA . SER A 1 137 ? -17.545 16.786 -12.935 1.00 30.89 137 SER A CA 1
ATOM 1012 C C . SER A 1 137 ? -18.788 17.258 -13.693 1.00 30.89 137 SER A C 1
ATOM 1014 O O . SER A 1 137 ? -18.926 18.421 -14.070 1.00 30.89 137 SER A O 1
ATOM 1016 N N . ALA A 1 138 ? -19.677 16.312 -13.996 1.00 31.77 138 ALA A N 1
ATOM 1017 C CA . ALA A 1 138 ? -20.994 16.615 -14.519 1.00 31.77 138 ALA A CA 1
ATOM 1018 C C . ALA A 1 138 ? -21.705 17.549 -13.531 1.00 31.77 138 ALA A C 1
ATOM 1020 O O . ALA A 1 138 ? -21.971 17.193 -12.381 1.00 31.77 138 ALA A O 1
ATOM 1021 N N . VAL A 1 139 ? -21.987 18.762 -14.000 1.00 32.31 139 VAL A N 1
ATOM 1022 C CA . VAL A 1 139 ? -22.928 19.691 -13.385 1.00 32.31 139 VAL A CA 1
ATOM 1023 C C . VAL A 1 139 ? -24.226 18.931 -13.128 1.00 32.31 139 VAL A C 1
ATOM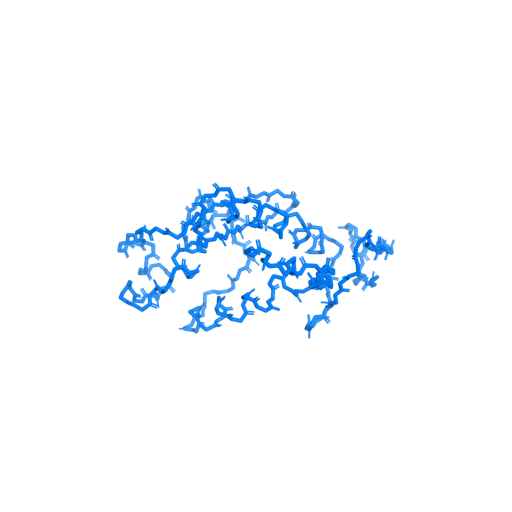 1025 O O . VAL A 1 139 ? -24.891 18.471 -14.057 1.00 32.31 139 VAL A O 1
ATOM 1028 N N . ARG A 1 140 ? -24.566 18.790 -11.846 1.00 33.09 140 ARG A N 1
ATOM 1029 C CA . ARG A 1 140 ? -25.878 18.355 -11.369 1.00 33.09 140 ARG A CA 1
ATOM 1030 C C . ARG A 1 140 ? -26.910 19.316 -11.965 1.00 33.09 140 ARG A C 1
ATOM 1032 O O . ARG A 1 140 ? -26.966 20.473 -11.557 1.00 33.09 140 ARG A O 1
ATOM 1039 N N . ARG A 1 141 ? -27.696 18.866 -12.943 1.00 31.48 141 ARG A N 1
ATOM 1040 C CA . ARG A 1 141 ? -28.935 19.554 -13.314 1.00 31.48 141 ARG A CA 1
ATOM 1041 C C . ARG A 1 141 ? -30.023 19.083 -12.353 1.00 31.48 141 ARG A C 1
ATOM 1043 O O . ARG A 1 141 ? -30.349 17.898 -12.335 1.00 31.48 141 ARG A O 1
ATOM 1050 N N . SER A 1 142 ? -30.469 20.004 -11.503 1.00 43.53 142 SER A N 1
ATOM 1051 C CA . SER A 1 142 ? -31.829 20.035 -10.956 1.00 43.53 142 SER A CA 1
ATOM 1052 C C . SER A 1 142 ? -32.825 20.367 -12.056 1.00 43.53 142 SER A C 1
ATOM 1054 O O . SER A 1 142 ? -32.432 21.181 -12.927 1.00 43.53 142 SER A O 1
#

Foldseek 3Di:
DFACAAPDNVHGDDDDDPFAWAQPDDHHHNQRVLQLVLQLVVQVCCCVVVVFRKGFQDDRNHTLFIFWFDQDDPVLCVVLVHDSVLCPGQNNRHSRNCVSHVVRSPPSDDRDNCSSVVSVCVVVVNRSTDRPDDDDPDDDDD

Radius of gyration: 16.29 Å; chains: 1; bounding box: 52×32×41 Å